Protein AF-A0AAW1N4K7-F1 (afdb_monomer)

Solvent-accessible surface area (backbone atoms only — not comparable to full-atom values): 5627 Å² total; per-residue (Å²): 139,84,80,92,77,76,72,76,69,69,78,74,70,73,77,75,83,82,78,72,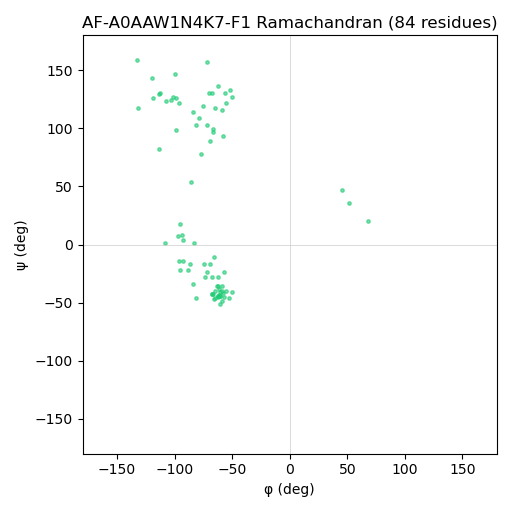77,68,72,70,69,57,80,85,47,45,54,66,79,65,39,42,68,60,54,51,50,52,40,58,75,69,64,62,81,74,50,74,46,76,44,40,71,75,45,48,80,47,46,61,60,50,39,52,50,49,22,71,76,69,74,44,76,52,45,74,48,86,65,69,59,129

Radius of gyration: 18.14 Å; Cα contacts (8 Å, |Δi|>4): 67; chains: 1; bounding box: 50×32×37 Å

pLDDT: mean 74.81, std 16.42, range [39.97, 92.94]

Organism: Popillia japonica (NCBI:txid7064)

Sequence (86 aa):
MDQFSSNPSVALEKTVDSSKTPTATNSADIDRVYELDRCIEWIKTNEYKNVCLQFPDYLLSDSSEIAFRLQKRLGQVVYIMGDSAY

Structure (mmCIF, N/CA/C/O backbone):
data_AF-A0AAW1N4K7-F1
#
_entry.id   AF-A0AAW1N4K7-F1
#
loop_
_atom_site.group_PDB
_atom_site.id
_atom_site.type_symbol
_atom_site.label_atom_id
_atom_site.label_alt_id
_atom_site.label_comp_id
_atom_site.label_asym_id
_atom_site.label_entity_id
_atom_site.label_seq_id
_atom_site.pdbx_PDB_ins_code
_atom_site.Cartn_x
_atom_site.Cartn_y
_atom_site.Cartn_z
_atom_site.occupancy
_atom_site.B_iso_or_equiv
_atom_site.auth_seq_id
_atom_site.auth_comp_id
_atom_site.auth_asym_id
_atom_site.auth_atom_id
_atom_site.pdbx_PDB_model_num
ATOM 1 N N . MET A 1 1 ? 40.634 19.701 18.797 1.00 39.97 1 MET A N 1
ATOM 2 C CA . MET A 1 1 ? 39.302 20.332 18.629 1.00 39.97 1 MET A CA 1
ATOM 3 C C . MET A 1 1 ? 39.167 20.490 17.134 1.00 39.97 1 MET A C 1
ATOM 5 O O . MET A 1 1 ? 39.603 21.486 16.573 1.00 39.97 1 MET A O 1
ATOM 9 N N . ASP A 1 2 ? 38.781 19.392 16.494 1.00 45.94 2 ASP A N 1
ATOM 10 C CA . ASP A 1 2 ? 39.090 19.143 15.093 1.00 45.94 2 ASP A CA 1
ATOM 11 C C . ASP A 1 2 ? 37.894 19.510 14.225 1.00 45.94 2 ASP A C 1
ATOM 13 O O . ASP A 1 2 ? 36.747 19.139 14.472 1.00 45.94 2 ASP A O 1
ATOM 17 N N . GLN A 1 3 ? 38.211 20.358 13.261 1.00 51.25 3 GLN A N 1
ATOM 18 C CA . GLN A 1 3 ? 37.327 21.125 12.412 1.00 51.25 3 GL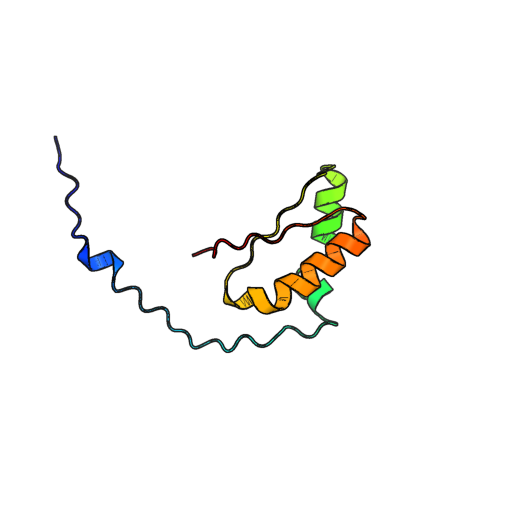N A CA 1
ATOM 19 C C . GLN A 1 3 ? 36.782 20.215 11.303 1.00 51.25 3 GLN A C 1
ATOM 21 O O . GLN A 1 3 ? 37.513 19.840 10.389 1.00 51.25 3 GLN A O 1
ATOM 26 N N . PHE A 1 4 ? 35.495 19.859 11.357 1.00 53.91 4 PHE A N 1
ATOM 27 C CA . PHE A 1 4 ? 34.798 19.259 10.215 1.00 53.91 4 PHE A CA 1
ATOM 28 C C . PHE A 1 4 ? 34.628 20.325 9.121 1.00 53.91 4 PHE A C 1
ATOM 30 O O . PHE A 1 4 ? 33.637 21.046 9.088 1.00 53.91 4 PHE A O 1
ATOM 37 N N . SER A 1 5 ? 35.616 20.441 8.235 1.00 58.53 5 SER A N 1
ATOM 38 C CA . SER A 1 5 ? 35.517 21.198 6.984 1.00 58.53 5 SER A CA 1
ATOM 39 C C . SER A 1 5 ? 35.607 20.214 5.821 1.00 58.53 5 SER A C 1
ATOM 41 O O . SER A 1 5 ? 36.678 19.966 5.274 1.00 58.53 5 SER A O 1
ATOM 43 N N . SER A 1 6 ? 34.483 19.578 5.486 1.00 54.50 6 SER A N 1
ATOM 44 C CA . SER A 1 6 ? 34.336 18.898 4.197 1.00 54.50 6 SER A CA 1
ATOM 45 C C . SER A 1 6 ? 33.633 19.847 3.236 1.00 54.50 6 SER A C 1
ATOM 47 O O . SER A 1 6 ? 32.550 20.350 3.527 1.00 54.50 6 SER A O 1
ATOM 49 N N . ASN A 1 7 ? 34.312 20.131 2.125 1.00 56.59 7 ASN A N 1
ATOM 50 C CA . ASN A 1 7 ? 33.911 21.087 1.100 1.00 56.59 7 ASN A CA 1
ATOM 51 C C . ASN A 1 7 ? 32.471 20.836 0.600 1.00 56.59 7 ASN A C 1
ATOM 53 O O . ASN A 1 7 ? 32.154 19.706 0.225 1.00 56.59 7 ASN A O 1
ATOM 57 N N . PRO A 1 8 ? 31.626 21.880 0.496 1.00 55.41 8 PRO A N 1
ATOM 58 C CA . PRO A 1 8 ? 30.244 21.764 0.017 1.00 55.41 8 PRO A CA 1
ATOM 59 C C . PRO A 1 8 ? 30.132 21.361 -1.464 1.00 55.41 8 PRO A C 1
ATOM 61 O O . PRO A 1 8 ? 29.048 21.013 -1.924 1.00 55.41 8 PRO A O 1
ATOM 64 N N . SER A 1 9 ? 31.236 21.376 -2.215 1.00 52.69 9 SER A N 1
ATOM 65 C CA . SER A 1 9 ? 31.259 21.084 -3.652 1.00 52.69 9 SER A CA 1
ATOM 66 C C . SER A 1 9 ? 30.930 19.625 -3.996 1.00 52.69 9 SER A C 1
ATOM 68 O O . SER A 1 9 ? 30.374 19.370 -5.057 1.00 52.69 9 SER A O 1
ATOM 70 N N . VAL A 1 10 ? 31.206 18.672 -3.095 1.00 53.50 10 VAL A N 1
ATOM 71 C CA . VAL A 1 10 ? 31.002 17.229 -3.355 1.00 53.50 10 VAL A CA 1
ATOM 72 C C . VAL A 1 10 ? 29.515 16.844 -3.379 1.00 53.50 10 VAL A C 1
ATOM 74 O O . VAL A 1 10 ? 29.136 15.864 -4.013 1.00 53.50 10 VAL A O 1
ATOM 77 N N . ALA A 1 11 ? 28.642 17.626 -2.735 1.00 54.88 11 ALA A N 1
ATOM 78 C CA . ALA A 1 11 ? 27.208 17.332 -2.680 1.00 54.88 11 ALA A CA 1
ATOM 79 C C . ALA A 1 11 ? 26.467 17.620 -4.002 1.00 54.88 11 ALA A C 1
ATOM 81 O O . ALA A 1 11 ? 25.350 17.143 -4.192 1.00 54.88 11 ALA A O 1
ATOM 82 N N . LEU A 1 12 ? 27.069 18.397 -4.909 1.00 54.56 12 LEU A N 1
ATOM 83 C CA . LEU A 1 12 ? 26.421 18.873 -6.138 1.00 54.56 12 LEU A CA 1
ATOM 84 C C . LEU A 1 12 ? 26.669 17.955 -7.347 1.00 54.56 12 LEU A C 1
ATOM 86 O O . LEU A 1 12 ? 25.974 18.072 -8.351 1.00 54.56 12 LEU A O 1
ATOM 90 N N . GLU A 1 13 ? 27.626 17.029 -7.257 1.00 56.19 13 GLU A N 1
ATOM 91 C CA . GLU A 1 13 ? 28.031 16.148 -8.364 1.00 56.19 13 GLU A CA 1
ATOM 92 C C . GLU A 1 13 ? 27.336 14.776 -8.347 1.00 56.19 13 GLU A C 1
ATOM 94 O O . GLU A 1 13 ? 27.776 13.846 -9.023 1.00 56.19 13 GLU A O 1
ATOM 99 N N . LYS A 1 14 ? 26.225 14.612 -7.612 1.00 52.75 14 LYS A N 1
ATOM 100 C CA . LYS A 1 14 ? 25.386 13.410 -7.753 1.00 52.75 14 LYS A CA 1
ATOM 101 C C . LYS A 1 14 ? 24.545 13.547 -9.026 1.00 52.75 14 LYS A C 1
ATOM 103 O O . LYS A 1 14 ? 23.365 13.885 -8.981 1.00 52.75 14 LYS A O 1
ATOM 108 N N . THR A 1 15 ? 25.160 13.305 -10.180 1.00 48.00 15 THR A N 1
ATOM 109 C CA . THR A 1 15 ? 24.443 13.117 -11.442 1.00 48.00 15 THR A CA 1
ATOM 110 C C . THR A 1 15 ? 23.630 11.829 -11.344 1.00 48.00 15 THR A C 1
ATOM 112 O O . THR A 1 15 ? 24.142 10.718 -11.455 1.00 48.00 15 THR A O 1
ATOM 115 N N . VAL A 1 16 ? 22.335 11.976 -11.065 1.00 55.34 16 VAL A N 1
ATOM 116 C CA . VAL A 1 16 ? 21.387 10.864 -11.120 1.00 55.34 16 VAL A CA 1
ATOM 117 C C . VAL A 1 16 ? 21.180 10.525 -12.591 1.00 55.34 16 VAL A C 1
ATOM 119 O O . VAL A 1 16 ? 20.493 11.246 -13.317 1.00 55.34 16 VAL A O 1
ATOM 122 N N . ASP A 1 17 ? 21.815 9.441 -13.031 1.00 48.28 17 ASP A N 1
ATOM 123 C CA . ASP A 1 17 ? 21.589 8.818 -14.332 1.00 48.28 17 ASP A CA 1
ATOM 124 C C . ASP A 1 17 ? 20.105 8.431 -14.441 1.00 48.28 17 ASP A C 1
ATOM 126 O O . ASP A 1 17 ? 19.646 7.401 -13.949 1.00 48.28 17 ASP A O 1
ATOM 130 N N . SER A 1 18 ? 19.315 9.337 -15.013 1.00 48.28 18 SER A N 1
ATOM 131 C CA . SER A 1 18 ? 17.863 9.213 -15.140 1.00 48.28 18 SER A CA 1
ATOM 132 C C . SER A 1 18 ? 17.523 8.429 -16.410 1.00 48.28 18 SER A C 1
ATOM 134 O O . SER A 1 18 ? 16.789 8.905 -17.270 1.00 48.28 18 SER A O 1
ATOM 136 N N . SER A 1 19 ? 18.101 7.235 -16.562 1.00 46.72 19 SER A N 1
ATOM 137 C CA . SER A 1 19 ? 17.893 6.356 -17.724 1.00 46.72 19 SER A CA 1
ATOM 138 C C . SER A 1 19 ? 16.787 5.312 -17.530 1.00 46.72 19 SER A C 1
ATOM 140 O O . SER A 1 19 ? 16.593 4.449 -18.385 1.00 46.72 19 SER A O 1
ATOM 142 N N . LYS A 1 20 ? 16.011 5.378 -16.441 1.00 50.59 20 LYS A N 1
ATOM 143 C CA . LYS A 1 20 ? 14.841 4.511 -16.250 1.00 50.59 20 LYS A CA 1
ATOM 144 C C . LYS A 1 20 ? 13.570 5.252 -16.632 1.00 50.59 20 LYS A C 1
ATOM 146 O O . LYS A 1 20 ? 13.013 5.996 -15.832 1.00 50.59 20 LYS A O 1
ATOM 151 N N . THR A 1 21 ? 13.086 5.014 -17.847 1.00 45.81 21 THR A N 1
ATOM 152 C CA . THR A 1 21 ? 11.677 5.255 -18.162 1.00 45.81 21 THR A CA 1
ATOM 153 C C . THR A 1 21 ? 10.831 4.463 -17.154 1.00 45.81 21 THR A C 1
ATOM 155 O O . THR A 1 21 ? 11.010 3.244 -17.056 1.00 45.81 21 THR A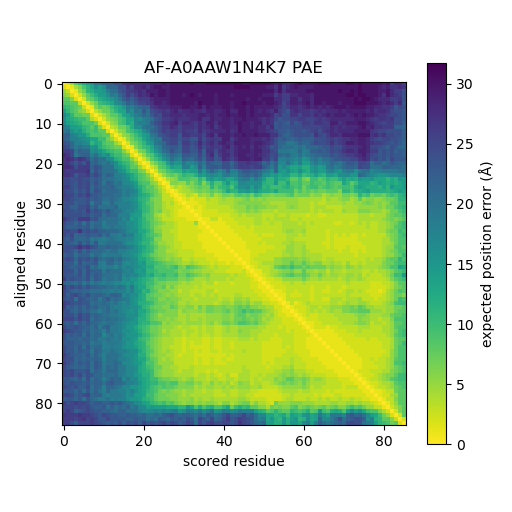 O 1
ATOM 158 N N . PRO A 1 22 ? 9.950 5.108 -16.364 1.00 52.00 22 PRO A N 1
ATOM 159 C CA . PRO A 1 22 ? 9.078 4.393 -15.443 1.00 52.00 22 PRO A CA 1
ATOM 160 C C . PRO A 1 22 ? 8.105 3.572 -16.285 1.00 52.00 22 PRO A C 1
ATOM 162 O O . PRO A 1 22 ? 7.126 4.073 -16.833 1.00 52.00 22 PRO A O 1
ATOM 165 N N . THR A 1 23 ? 8.442 2.302 -16.477 1.00 56.22 23 THR A N 1
ATOM 166 C CA . THR A 1 23 ? 7.557 1.353 -17.134 1.00 56.22 23 THR A CA 1
ATOM 167 C C . THR A 1 23 ? 6.599 0.901 -16.052 1.00 56.22 23 THR A C 1
ATOM 169 O O . THR A 1 23 ? 7.004 0.151 -15.169 1.00 56.22 23 THR A O 1
ATOM 172 N N . ALA A 1 24 ? 5.373 1.428 -16.082 1.00 61.06 24 ALA A N 1
ATOM 173 C CA . ALA A 1 24 ? 4.332 1.054 -15.134 1.00 61.06 24 ALA A CA 1
ATOM 174 C C . ALA A 1 24 ? 4.217 -0.473 -15.081 1.00 61.06 24 ALA A C 1
ATOM 176 O O . ALA A 1 24 ? 4.101 -1.135 -16.123 1.00 61.06 24 ALA A O 1
ATOM 177 N N . THR A 1 25 ? 4.293 -1.030 -13.875 1.00 67.38 25 THR A N 1
ATOM 178 C CA . THR A 1 25 ? 4.169 -2.472 -13.683 1.00 67.38 25 THR A CA 1
ATOM 179 C C . THR A 1 25 ? 2.779 -2.895 -14.147 1.00 67.38 25 THR A C 1
ATOM 181 O O . THR A 1 25 ? 1.783 -2.226 -13.862 1.00 67.38 25 THR A O 1
ATOM 184 N N . ASN A 1 26 ? 2.678 -4.002 -14.891 1.00 72.75 26 ASN A N 1
ATOM 185 C CA . ASN A 1 26 ? 1.374 -4.492 -15.327 1.00 72.75 26 ASN A CA 1
ATOM 186 C C . ASN A 1 26 ? 0.487 -4.716 -14.096 1.00 72.75 26 ASN A C 1
ATOM 188 O O . ASN A 1 26 ? 0.894 -5.378 -13.142 1.00 72.75 26 ASN A O 1
ATOM 192 N N . SER A 1 27 ? -0.733 -4.189 -14.129 1.00 67.12 27 SER A N 1
ATOM 193 C CA . SER A 1 27 ? -1.663 -4.223 -13.005 1.00 67.12 27 SER A CA 1
ATOM 194 C C . SER A 1 27 ? -1.970 -5.641 -12.509 1.00 67.12 27 SER A C 1
ATOM 196 O O . SER A 1 27 ? -2.320 -5.799 -11.343 1.00 67.12 27 SER A O 1
ATOM 198 N N . ALA A 1 28 ? -1.807 -6.681 -13.329 1.00 72.88 28 ALA A N 1
ATOM 199 C CA . ALA A 1 28 ? -1.940 -8.070 -12.889 1.00 72.88 28 ALA A CA 1
ATOM 200 C C . ALA A 1 28 ? -0.762 -8.563 -12.025 1.00 72.88 28 ALA A C 1
ATOM 202 O O . ALA A 1 28 ? -0.955 -9.438 -11.185 1.00 72.88 28 ALA A O 1
ATOM 203 N N . ASP A 1 29 ? 0.434 -8.000 -12.205 1.00 81.50 29 ASP A N 1
ATOM 204 C CA . ASP A 1 29 ? 1.646 -8.421 -11.497 1.00 81.50 29 ASP A CA 1
ATOM 205 C C . ASP A 1 29 ? 1.925 -7.560 -10.255 1.00 81.50 29 ASP A C 1
ATOM 207 O O . ASP A 1 29 ? 2.679 -7.986 -9.392 1.00 81.50 29 ASP A O 1
ATOM 211 N N . ILE A 1 30 ? 1.270 -6.399 -10.098 1.00 83.31 30 ILE A N 1
ATOM 212 C CA . ILE A 1 30 ? 1.452 -5.503 -8.938 1.00 83.31 30 ILE A CA 1
ATOM 213 C C . ILE A 1 30 ? 1.273 -6.239 -7.597 1.00 83.31 30 ILE A C 1
ATOM 215 O O . ILE A 1 30 ? 2.120 -6.102 -6.718 1.00 83.31 30 ILE A O 1
ATOM 219 N N . ASP A 1 31 ? 0.227 -7.058 -7.430 1.00 83.31 31 ASP A N 1
ATOM 220 C CA . ASP A 1 31 ? 0.019 -7.809 -6.176 1.00 83.31 31 ASP A CA 1
ATOM 221 C C . ASP A 1 31 ? 1.205 -8.728 -5.851 1.00 83.31 31 ASP A C 1
ATOM 223 O O . ASP A 1 31 ? 1.583 -8.874 -4.688 1.00 83.31 31 ASP A O 1
ATOM 227 N N . ARG A 1 32 ? 1.817 -9.313 -6.887 1.00 85.00 32 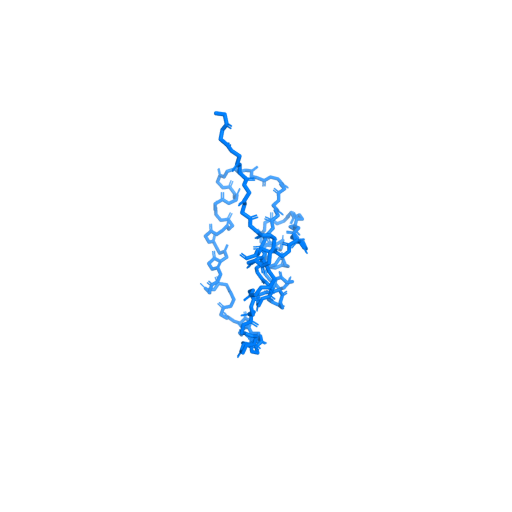ARG A N 1
ATOM 228 C CA . ARG A 1 32 ? 2.934 -10.247 -6.764 1.00 85.00 32 ARG A CA 1
ATOM 229 C C . ARG A 1 32 ? 4.272 -9.532 -6.585 1.00 85.00 32 ARG A C 1
ATOM 231 O O . ARG A 1 32 ? 5.040 -9.927 -5.717 1.00 85.00 32 ARG A O 1
ATOM 238 N N . VAL A 1 33 ? 4.549 -8.506 -7.389 1.00 86.50 33 VAL A N 1
ATOM 239 C CA . VAL A 1 33 ? 5.804 -7.731 -7.373 1.00 86.50 33 VAL A CA 1
ATOM 240 C C . VAL A 1 33 ? 5.967 -6.983 -6.058 1.00 86.50 33 VAL A C 1
ATOM 242 O O . VAL A 1 33 ? 7.064 -6.945 -5.511 1.00 86.50 33 VAL A O 1
ATOM 245 N N . TYR A 1 34 ? 4.875 -6.418 -5.541 1.00 84.75 34 TYR A N 1
ATOM 246 C CA . TYR A 1 34 ? 4.872 -5.645 -4.300 1.00 84.75 34 TYR A CA 1
ATOM 247 C C . TYR A 1 34 ? 4.432 -6.462 -3.082 1.00 84.75 34 TYR A C 1
ATOM 249 O O . TYR A 1 34 ? 4.237 -5.889 -2.014 1.00 84.75 34 TYR A O 1
ATOM 257 N N . GLU A 1 35 ? 4.261 -7.781 -3.242 1.00 89.06 35 GLU A N 1
ATOM 258 C CA . GLU A 1 35 ? 3.876 -8.716 -2.178 1.00 89.06 35 GLU A CA 1
ATOM 259 C C . GLU A 1 35 ? 2.712 -8.190 -1.307 1.00 89.06 35 GLU A C 1
ATOM 261 O O . GLU A 1 35 ? 2.763 -8.232 -0.074 1.00 89.06 35 GLU A O 1
ATOM 266 N N . LEU A 1 36 ? 1.651 -7.670 -1.938 1.00 88.69 36 LEU A N 1
ATOM 267 C CA . LEU A 1 36 ? 0.602 -6.921 -1.233 1.00 88.69 36 LEU A CA 1
ATOM 268 C C . LEU A 1 36 ? -0.075 -7.744 -0.134 1.00 88.69 36 LEU A C 1
ATOM 270 O O . LEU A 1 36 ? -0.321 -7.217 0.952 1.00 88.69 36 LEU A O 1
ATOM 274 N N . ASP A 1 37 ? -0.331 -9.032 -0.377 1.00 89.75 37 ASP A N 1
ATOM 275 C CA . ASP A 1 37 ? -0.906 -9.944 0.620 1.00 89.75 37 ASP A CA 1
ATOM 276 C C . ASP A 1 37 ? -0.051 -10.030 1.888 1.00 89.75 37 ASP A C 1
ATOM 278 O O . ASP A 1 37 ? -0.576 -9.963 3.002 1.00 89.75 37 ASP A O 1
ATOM 282 N N . ARG A 1 38 ? 1.276 -10.086 1.734 1.00 90.50 38 ARG A N 1
ATOM 283 C CA . ARG A 1 38 ? 2.214 -10.128 2.859 1.00 90.50 38 ARG A CA 1
ATOM 284 C C . ARG A 1 38 ? 2.203 -8.815 3.635 1.00 90.50 38 ARG A C 1
ATOM 286 O O . ARG A 1 38 ? 2.185 -8.832 4.865 1.00 90.50 38 ARG A O 1
ATOM 293 N N . CYS A 1 39 ? 2.170 -7.675 2.942 1.00 90.19 39 CYS A N 1
ATOM 294 C CA . CYS A 1 39 ? 2.036 -6.369 3.588 1.00 90.19 39 CYS A CA 1
ATOM 295 C C . CYS A 1 39 ? 0.722 -6.263 4.372 1.00 90.19 39 CYS A C 1
ATOM 297 O O . CYS A 1 39 ? 0.723 -5.814 5.516 1.00 90.19 39 CYS A O 1
ATOM 299 N N . ILE A 1 40 ? -0.393 -6.706 3.788 1.00 89.88 40 ILE A N 1
ATOM 300 C CA . ILE A 1 40 ? -1.710 -6.690 4.432 1.00 89.88 40 ILE A CA 1
ATOM 301 C C . ILE A 1 40 ? -1.717 -7.575 5.680 1.00 89.88 40 ILE A C 1
ATOM 303 O O . ILE A 1 40 ? -2.220 -7.149 6.720 1.00 89.88 40 ILE A O 1
ATOM 307 N N . GLU A 1 41 ? -1.165 -8.786 5.597 1.00 92.38 41 GLU A N 1
ATOM 308 C CA . GLU A 1 41 ? -1.062 -9.694 6.740 1.00 92.38 41 GLU A CA 1
ATOM 309 C C . GLU A 1 41 ? -0.216 -9.083 7.858 1.00 92.38 41 GLU A C 1
ATOM 311 O O . GLU A 1 41 ? -0.626 -9.096 9.020 1.00 92.38 41 GLU A O 1
ATOM 316 N N . TRP A 1 42 ? 0.914 -8.464 7.513 1.00 92.62 42 TRP A N 1
ATOM 317 C CA . TRP A 1 42 ? 1.769 -7.784 8.480 1.00 92.62 42 TRP A CA 1
ATOM 318 C C . TRP A 1 42 ? 1.047 -6.612 9.154 1.00 92.62 42 TRP A C 1
ATOM 320 O O . TRP A 1 42 ? 1.078 -6.485 10.378 1.00 92.62 42 TRP A O 1
ATOM 330 N N . ILE A 1 43 ? 0.323 -5.799 8.383 1.00 89.69 43 ILE A N 1
ATOM 331 C CA . ILE A 1 43 ? -0.454 -4.669 8.905 1.00 89.69 43 ILE A CA 1
ATOM 332 C C . ILE A 1 43 ? -1.556 -5.144 9.856 1.00 89.69 43 ILE A C 1
ATOM 334 O O . ILE A 1 43 ? -1.735 -4.564 10.927 1.00 89.69 43 ILE A O 1
ATOM 338 N N . LYS A 1 44 ? -2.275 -6.211 9.486 1.00 89.62 44 LYS A N 1
ATOM 339 C CA . LYS A 1 44 ? -3.344 -6.792 10.309 1.00 89.62 44 LYS A CA 1
ATOM 340 C C . LYS A 1 44 ? -2.807 -7.430 11.584 1.00 89.62 44 LYS A C 1
ATOM 342 O O . LYS A 1 44 ? -3.386 -7.222 12.641 1.00 89.62 44 LYS A O 1
ATOM 347 N N . THR A 1 45 ? -1.700 -8.162 11.490 1.00 92.94 45 THR A N 1
ATOM 348 C CA . THR A 1 45 ? -1.072 -8.844 12.633 1.00 92.94 45 THR A CA 1
ATOM 349 C C . THR A 1 45 ? -0.606 -7.853 13.695 1.00 92.94 45 THR A C 1
ATOM 351 O O . THR A 1 45 ? -0.696 -8.136 14.884 1.00 92.94 45 THR A O 1
ATOM 354 N N . ASN A 1 46 ? -0.134 -6.681 13.271 1.00 90.56 46 ASN A N 1
ATOM 355 C CA . ASN A 1 46 ? 0.319 -5.623 14.173 1.00 90.56 46 ASN A CA 1
ATOM 356 C C . ASN A 1 46 ? -0.783 -4.600 14.516 1.00 90.56 46 ASN A C 1
ATOM 358 O O . ASN A 1 46 ? -0.502 -3.608 15.185 1.00 90.56 46 ASN A O 1
ATOM 362 N N . GLU A 1 47 ? -2.017 -4.811 14.042 1.00 88.00 47 GLU A N 1
ATOM 363 C CA . GLU A 1 47 ? -3.178 -3.942 14.283 1.00 88.00 47 GLU A CA 1
ATOM 364 C C . GLU A 1 47 ? -2.928 -2.450 13.971 1.00 88.00 47 GLU A C 1
ATOM 366 O O . GLU A 1 47 ? -3.452 -1.550 14.641 1.00 88.00 47 GLU A O 1
ATOM 371 N N . TYR A 1 48 ? -2.135 -2.154 12.932 1.00 87.50 48 TYR A N 1
ATOM 372 C CA . TYR A 1 48 ? -1.885 -0.767 12.540 1.00 87.50 48 TYR A CA 1
ATOM 373 C C . TYR A 1 48 ? -3.161 -0.123 11.987 1.00 87.50 48 TYR A C 1
ATOM 375 O O . TYR A 1 48 ? -3.836 -0.662 11.105 1.00 87.50 48 TYR A O 1
ATOM 383 N N . LYS A 1 49 ? -3.474 1.064 12.516 1.00 84.44 49 LYS A N 1
ATOM 384 C CA . LYS A 1 49 ? -4.653 1.861 12.135 1.00 84.44 49 LYS A CA 1
ATOM 385 C C . LYS A 1 49 ? -4.362 2.927 11.081 1.00 84.44 49 LYS A C 1
ATOM 387 O O . LYS A 1 49 ? -5.288 3.414 10.446 1.00 84.44 49 LYS A O 1
ATOM 392 N N . ASN A 1 50 ? -3.098 3.328 10.970 1.00 87.12 50 ASN A N 1
ATOM 393 C CA . ASN A 1 50 ? -2.627 4.340 10.035 1.00 87.12 50 ASN A CA 1
ATOM 394 C C . ASN A 1 50 ? -1.396 3.783 9.326 1.00 87.12 50 ASN A C 1
ATOM 396 O O . ASN A 1 50 ? -0.386 3.510 9.977 1.00 87.12 50 ASN A O 1
ATOM 400 N N . VAL A 1 51 ? -1.482 3.622 8.008 1.00 87.69 51 VAL A N 1
ATOM 401 C CA . VAL A 1 51 ? -0.393 3.089 7.183 1.00 87.69 51 VAL A CA 1
ATOM 402 C C . VAL A 1 51 ? 0.016 4.148 6.172 1.00 87.69 51 VAL A C 1
ATOM 404 O O . VAL A 1 51 ? -0.821 4.655 5.425 1.00 87.69 51 VAL A O 1
ATOM 407 N N . CYS A 1 52 ? 1.305 4.475 6.155 1.00 89.12 52 CYS A N 1
ATOM 408 C CA . CYS A 1 52 ? 1.909 5.355 5.164 1.00 89.12 52 CYS A CA 1
ATOM 409 C C . CYS A 1 52 ? 2.888 4.543 4.314 1.00 89.12 52 CYS A C 1
ATOM 411 O O . CYS A 1 52 ? 3.727 3.825 4.856 1.00 89.12 52 CYS A O 1
ATOM 413 N N . LEU A 1 53 ? 2.760 4.642 2.996 1.00 87.81 53 LEU A N 1
ATOM 414 C CA . LEU A 1 53 ? 3.605 3.970 2.022 1.00 87.81 53 LEU A CA 1
ATOM 415 C C . LEU A 1 53 ? 4.594 4.976 1.448 1.00 87.81 53 LEU A C 1
ATOM 417 O O . LEU A 1 53 ? 4.193 6.006 0.909 1.00 87.81 53 LEU A O 1
ATOM 421 N N . GLN A 1 54 ? 5.880 4.669 1.553 1.00 85.88 54 GLN A N 1
ATOM 422 C CA . GLN A 1 54 ? 6.937 5.453 0.933 1.00 85.88 54 GLN A CA 1
ATOM 423 C C . GLN A 1 54 ? 7.392 4.742 -0.338 1.00 85.88 54 GLN A C 1
ATOM 425 O O . GLN A 1 54 ? 7.735 3.561 -0.299 1.00 85.88 54 GLN A O 1
ATOM 430 N N . PHE A 1 55 ? 7.394 5.466 -1.455 1.00 83.94 55 PHE A N 1
ATOM 431 C CA . P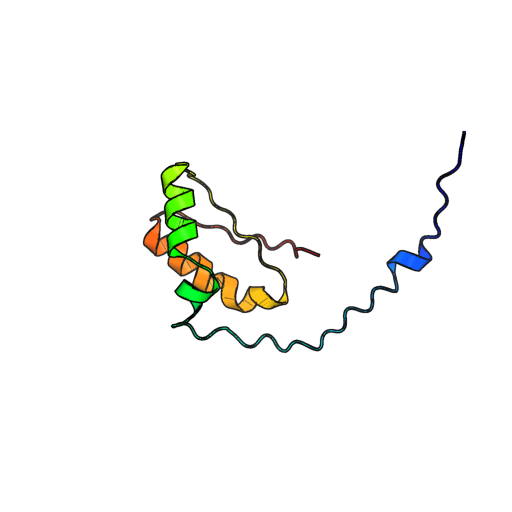HE A 1 55 ? 7.880 4.963 -2.734 1.00 83.94 55 PHE A CA 1
ATOM 432 C C . PHE A 1 55 ? 9.051 5.823 -3.211 1.00 83.94 55 PHE A C 1
ATOM 434 O O . PHE A 1 55 ? 9.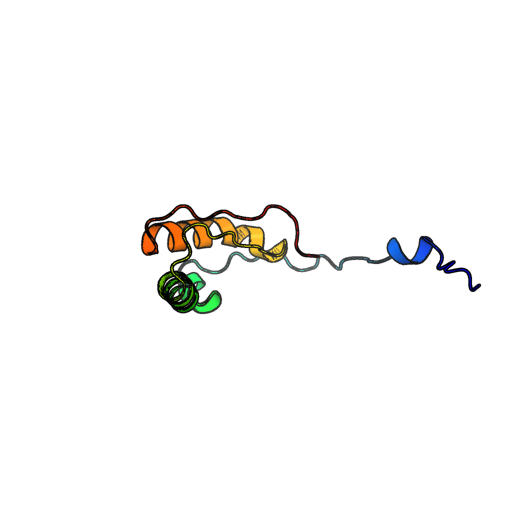028 7.038 -3.019 1.00 83.94 55 PHE A O 1
ATOM 441 N N . PRO A 1 56 ? 10.061 5.224 -3.853 1.00 80.81 56 PRO A N 1
ATOM 442 C CA . PRO A 1 56 ? 11.046 5.988 -4.605 1.00 80.81 56 PRO A CA 1
ATOM 443 C C . PRO A 1 56 ? 10.423 6.549 -5.897 1.00 80.81 56 PRO A C 1
ATOM 445 O O . PRO A 1 56 ? 9.463 5.975 -6.418 1.00 80.81 56 PRO A O 1
ATOM 448 N N . ASP A 1 57 ? 10.991 7.626 -6.453 1.00 76.88 57 ASP A N 1
ATOM 449 C CA . ASP A 1 57 ? 10.437 8.357 -7.611 1.00 76.88 57 ASP A CA 1
ATOM 450 C C . ASP A 1 57 ? 10.062 7.462 -8.797 1.00 76.88 57 ASP A C 1
ATOM 452 O O . ASP A 1 57 ? 9.004 7.615 -9.408 1.00 76.88 57 ASP A O 1
ATOM 456 N N . TYR A 1 58 ? 10.899 6.468 -9.098 1.00 77.56 58 TYR A N 1
ATOM 457 C CA . TYR A 1 58 ? 10.679 5.562 -10.224 1.00 77.56 58 TYR A CA 1
ATOM 458 C C . TYR A 1 58 ? 9.480 4.616 -10.036 1.00 77.56 58 TYR A C 1
ATOM 460 O O . TYR A 1 58 ? 9.006 4.055 -11.020 1.00 77.56 58 TYR A O 1
ATOM 468 N N . LEU A 1 59 ? 8.971 4.450 -8.807 1.00 79.94 59 LEU A N 1
ATOM 469 C CA . LEU A 1 59 ? 7.784 3.640 -8.482 1.00 79.94 59 LEU A CA 1
ATOM 470 C C . LEU A 1 59 ? 6.570 4.496 -8.108 1.00 79.94 59 LEU A C 1
ATOM 472 O O . LEU A 1 59 ? 5.504 3.956 -7.812 1.00 79.94 59 LEU A O 1
ATOM 476 N N . LEU A 1 60 ? 6.694 5.826 -8.143 1.00 80.62 60 LEU A N 1
ATOM 477 C CA . LEU A 1 60 ?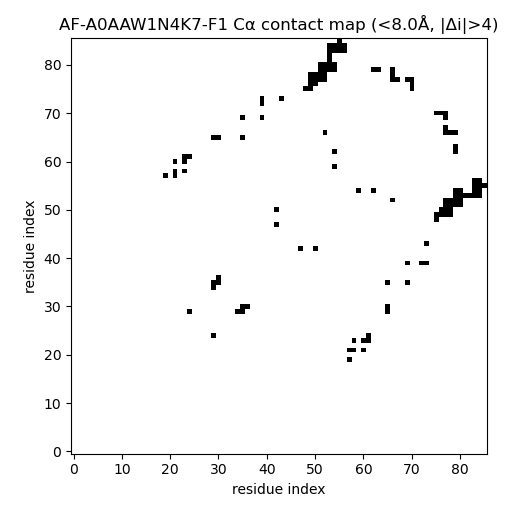 5.592 6.722 -7.801 1.00 80.62 60 LEU A CA 1
ATOM 478 C C . LEU A 1 60 ? 4.402 6.554 -8.759 1.00 80.62 60 LEU A C 1
ATOM 480 O O . LEU A 1 60 ? 3.257 6.720 -8.348 1.00 80.62 60 LEU A O 1
ATOM 484 N N . SER A 1 61 ? 4.651 6.140 -10.005 1.00 81.81 61 SER A N 1
ATOM 485 C CA . SER A 1 61 ? 3.587 5.829 -10.974 1.00 81.81 61 SER A CA 1
ATOM 486 C C . SER A 1 61 ? 2.684 4.678 -10.502 1.00 81.81 61 SER A C 1
ATOM 488 O O . SER A 1 61 ? 1.465 4.760 -10.644 1.00 81.81 61 SER A O 1
ATOM 490 N N . ASP A 1 62 ? 3.262 3.659 -9.860 1.00 84.00 62 ASP A N 1
ATOM 491 C CA . ASP A 1 62 ? 2.542 2.472 -9.377 1.00 84.00 62 ASP A CA 1
ATOM 492 C C . ASP A 1 62 ? 1.945 2.687 -7.968 1.00 84.00 62 ASP A C 1
ATOM 494 O O . ASP A 1 62 ? 1.029 1.975 -7.550 1.00 84.00 62 ASP A O 1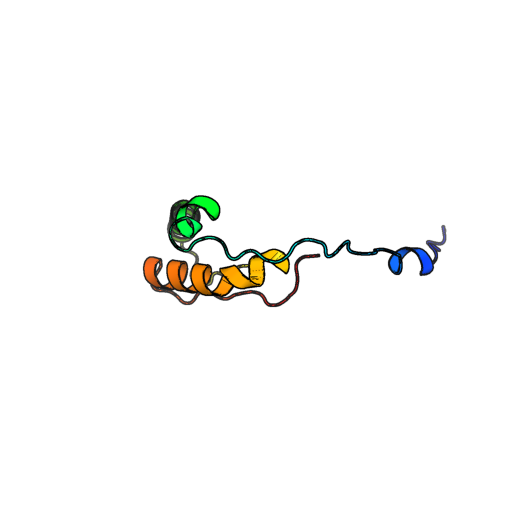
ATOM 498 N N . SER A 1 63 ? 2.416 3.710 -7.242 1.00 85.31 63 SER A N 1
ATOM 499 C CA . SER A 1 63 ? 2.018 4.001 -5.855 1.00 85.31 63 SER A CA 1
ATOM 500 C C . SER A 1 63 ? 0.509 4.168 -5.662 1.00 85.31 63 SER A C 1
ATOM 502 O O . SER A 1 63 ? -0.054 3.680 -4.680 1.00 85.31 63 SER A O 1
ATOM 504 N N . SER A 1 64 ? -0.154 4.834 -6.608 1.00 85.94 64 SER A N 1
ATOM 505 C CA . SER A 1 64 ? -1.586 5.131 -6.547 1.00 85.94 64 SER A CA 1
ATOM 506 C C . SER A 1 64 ? -2.439 3.860 -6.599 1.00 85.94 64 SER A C 1
ATOM 508 O O . SER A 1 64 ? -3.330 3.673 -5.768 1.00 85.94 64 SER A O 1
ATOM 510 N N . GLU A 1 65 ? -2.113 2.951 -7.518 1.00 88.31 65 GLU A N 1
ATOM 511 C CA . GLU A 1 65 ? -2.785 1.662 -7.678 1.00 88.31 65 GLU A CA 1
ATOM 512 C C . GLU A 1 65 ? -2.528 0.755 -6.468 1.00 88.31 65 GLU A C 1
ATOM 514 O O . GLU A 1 65 ? -3.454 0.136 -5.939 1.00 88.31 65 GLU A O 1
ATOM 519 N N . ILE A 1 66 ? -1.288 0.726 -5.969 1.00 88.62 66 ILE A N 1
ATOM 520 C CA . ILE A 1 66 ? -0.918 -0.041 -4.773 1.00 88.62 66 ILE A CA 1
ATOM 521 C C . ILE A 1 66 ? -1.712 0.440 -3.556 1.00 88.62 66 ILE A C 1
ATOM 523 O O . ILE A 1 66 ? -2.352 -0.363 -2.873 1.00 88.62 66 ILE A O 1
ATOM 527 N N . ALA A 1 67 ? -1.719 1.749 -3.297 1.00 88.94 67 ALA A N 1
ATOM 528 C CA . ALA A 1 67 ? -2.446 2.327 -2.173 1.00 88.94 67 ALA A CA 1
ATOM 529 C C . ALA A 1 67 ? -3.952 2.049 -2.269 1.00 88.94 67 ALA A C 1
ATOM 531 O O . ALA A 1 67 ? -4.571 1.683 -1.268 1.00 88.94 67 ALA A O 1
ATOM 532 N N . PHE A 1 68 ? -4.533 2.151 -3.468 1.00 89.00 68 PHE A N 1
ATOM 533 C CA . PHE A 1 68 ? -5.939 1.829 -3.704 1.00 89.00 68 PHE A CA 1
ATOM 534 C C . PHE A 1 68 ? -6.258 0.361 -3.383 1.00 89.00 68 PHE A C 1
ATOM 536 O O . PHE A 1 68 ? -7.243 0.066 -2.696 1.00 89.00 68 PHE A O 1
ATOM 543 N N . ARG A 1 69 ? -5.404 -0.575 -3.813 1.00 89.81 69 ARG A N 1
ATOM 544 C CA . ARG A 1 69 ? -5.568 -2.006 -3.514 1.00 89.81 69 ARG A CA 1
ATOM 545 C C . ARG A 1 69 ? -5.425 -2.309 -2.031 1.00 89.81 69 ARG A C 1
ATOM 547 O O . ARG A 1 69 ? -6.293 -2.994 -1.483 1.00 89.81 69 ARG A O 1
ATOM 554 N N . LEU A 1 70 ? -4.400 -1.771 -1.366 1.00 89.3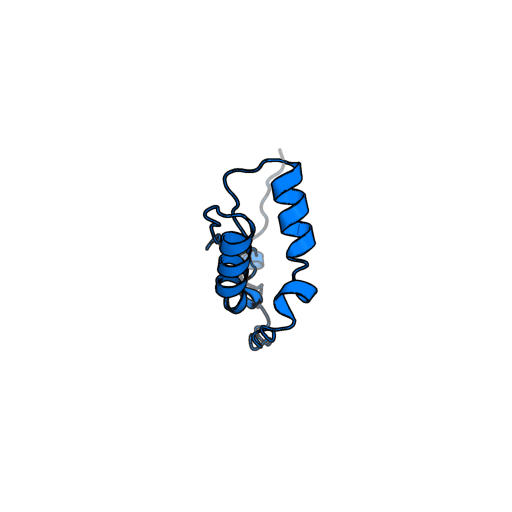1 70 LEU A N 1
ATOM 555 C CA . LEU A 1 70 ? -4.245 -1.929 0.082 1.00 89.31 70 LEU A CA 1
ATOM 556 C C . LEU A 1 70 ? -5.463 -1.377 0.823 1.00 89.31 70 LEU A C 1
ATOM 558 O O . LEU A 1 70 ? -6.027 -2.077 1.660 1.00 89.31 70 LEU A O 1
ATOM 562 N N . GLN A 1 71 ? -5.907 -0.163 0.490 1.00 90.50 71 GLN A N 1
ATOM 563 C CA . GLN A 1 71 ? -7.071 0.467 1.111 1.00 90.50 71 GLN A CA 1
ATOM 564 C C . GLN A 1 71 ? -8.324 -0.406 0.964 1.00 90.50 71 GLN A C 1
ATOM 566 O O . GLN A 1 71 ? -9.022 -0.653 1.948 1.00 90.50 71 GLN A O 1
ATOM 571 N N . LYS A 1 72 ? -8.576 -0.952 -0.232 1.00 90.50 72 LYS A N 1
ATOM 572 C CA . LYS A 1 72 ? -9.717 -1.843 -0.487 1.00 90.50 72 LYS A CA 1
ATOM 573 C C . LYS A 1 72 ? -9.653 -3.146 0.320 1.00 90.50 72 LYS A C 1
ATOM 575 O O . LYS A 1 72 ? -10.691 -3.658 0.731 1.00 90.50 72 LYS A O 1
ATOM 580 N N . ARG A 1 73 ? -8.457 -3.700 0.536 1.00 89.69 73 ARG A N 1
ATOM 581 C CA . ARG A 1 73 ? -8.247 -4.972 1.257 1.00 89.69 73 ARG A CA 1
ATOM 582 C C . ARG A 1 73 ? -8.206 -4.815 2.778 1.00 89.69 73 ARG A C 1
ATOM 584 O O . ARG A 1 73 ? -8.620 -5.724 3.500 1.00 89.69 73 ARG A O 1
ATOM 591 N N . LEU A 1 74 ? -7.676 -3.695 3.262 1.00 86.94 74 LEU A N 1
ATOM 592 C CA . LEU A 1 74 ? -7.557 -3.380 4.685 1.00 86.94 74 LEU A CA 1
ATOM 593 C C . LEU A 1 74 ? -8.802 -2.677 5.234 1.00 86.94 74 LEU A C 1
ATOM 595 O O . LEU A 1 74 ? -9.017 -2.708 6.441 1.00 86.94 74 LEU A O 1
ATOM 599 N N . GLY A 1 75 ? -9.609 -2.050 4.372 1.00 87.25 75 GLY A N 1
ATOM 600 C CA . GLY A 1 75 ? -10.785 -1.279 4.780 1.00 87.25 75 GLY A CA 1
ATOM 601 C C . GLY A 1 75 ? -10.440 0.004 5.544 1.00 87.25 75 GLY A C 1
ATOM 602 O O . GLY A 1 75 ? -11.284 0.528 6.264 1.00 87.25 75 GLY A O 1
ATOM 603 N N . GLN A 1 76 ? -9.207 0.499 5.416 1.00 87.50 76 GLN A N 1
ATOM 604 C CA . GLN A 1 76 ? -8.711 1.701 6.093 1.00 87.50 76 GLN A CA 1
ATOM 605 C C . GLN A 1 76 ? -7.990 2.615 5.104 1.00 87.50 76 GLN A C 1
ATOM 607 O O . GLN A 1 76 ? -7.526 2.164 4.056 1.00 87.50 76 GLN A O 1
ATOM 612 N N . VAL A 1 77 ? -7.868 3.898 5.444 1.00 86.94 77 VAL A N 1
ATOM 613 C CA . VAL A 1 77 ? -7.155 4.858 4.599 1.00 86.94 77 VAL A CA 1
ATOM 614 C C . VAL A 1 77 ? -5.656 4.564 4.629 1.00 86.94 77 VAL A C 1
ATOM 616 O O . VAL A 1 77 ? -5.065 4.424 5.696 1.00 86.94 77 VAL A O 1
ATOM 619 N N . VAL A 1 78 ? -5.051 4.480 3.445 1.00 89.25 78 VAL A N 1
ATOM 620 C CA . VAL A 1 78 ? -3.610 4.315 3.265 1.00 89.25 78 VAL A CA 1
ATOM 621 C C . VAL A 1 78 ? -3.081 5.590 2.637 1.00 89.25 78 VAL A C 1
ATOM 623 O O . VAL A 1 78 ? -3.647 6.089 1.665 1.00 89.25 78 VAL A O 1
ATOM 626 N N . TYR A 1 79 ? -2.019 6.126 3.222 1.00 88.69 79 TYR A N 1
ATOM 627 C CA . TYR A 1 79 ? -1.394 7.367 2.791 1.00 88.69 79 TYR A CA 1
ATOM 628 C C . TYR A 1 79 ? -0.169 7.055 1.941 1.00 88.69 79 TYR A C 1
ATOM 630 O O . TYR A 1 79 ? 0.518 6.065 2.181 1.00 88.69 79 TYR A O 1
ATOM 638 N N . ILE A 1 80 ? 0.113 7.903 0.957 1.00 86.88 80 ILE A N 1
ATOM 639 C CA . ILE A 1 80 ? 1.340 7.834 0.163 1.00 86.88 80 ILE A CA 1
ATOM 640 C C . ILE A 1 80 ? 2.211 9.008 0.592 1.00 86.88 80 ILE A C 1
ATOM 642 O O . ILE A 1 80 ? 1.762 10.155 0.564 1.00 86.88 80 ILE A O 1
ATOM 646 N N . MET A 1 81 ? 3.435 8.723 1.024 1.00 83.75 81 MET A N 1
ATOM 647 C CA . MET A 1 81 ? 4.396 9.750 1.395 1.00 83.75 81 MET A CA 1
ATOM 648 C C . MET A 1 81 ? 4.949 10.386 0.118 1.00 83.75 81 MET A C 1
ATOM 650 O O . MET A 1 81 ? 5.530 9.696 -0.714 1.00 83.75 81 MET A O 1
ATOM 654 N N . GLY A 1 82 ? 4.743 11.694 -0.036 1.00 71.00 82 GLY A N 1
ATOM 655 C CA . GLY A 1 82 ? 5.242 12.464 -1.181 1.00 71.00 82 GLY A CA 1
ATOM 656 C C . GLY A 1 82 ? 6.695 12.929 -1.048 1.00 71.00 82 GLY A C 1
ATOM 657 O O . GLY A 1 82 ? 7.173 13.637 -1.927 1.00 71.00 82 GLY A O 1
ATOM 658 N N . ASP A 1 83 ? 7.374 12.582 0.048 1.00 70.75 83 ASP A N 1
ATOM 659 C CA . ASP A 1 83 ? 8.790 12.889 0.246 1.00 70.75 83 ASP A CA 1
ATOM 660 C C . ASP A 1 83 ? 9.627 11.796 -0.435 1.00 70.75 83 ASP A C 1
ATOM 662 O O . ASP A 1 83 ? 9.552 10.617 -0.066 1.00 70.75 83 ASP A O 1
ATOM 666 N N . SER A 1 84 ? 10.355 12.180 -1.486 1.00 53.72 84 SER A N 1
ATOM 667 C CA . SER A 1 84 ? 11.175 11.280 -2.298 1.00 53.72 84 SER A CA 1
ATOM 668 C C . SER A 1 84 ? 12.223 10.591 -1.424 1.00 53.72 84 SER A C 1
ATOM 670 O O . SER A 1 84 ? 13.119 11.247 -0.890 1.00 53.72 84 SER A O 1
ATOM 672 N N . ALA A 1 85 ? 12.134 9.267 -1.288 1.00 52.78 85 ALA A N 1
ATOM 673 C CA . ALA A 1 85 ? 13.224 8.476 -0.726 1.00 52.78 85 ALA A CA 1
ATOM 674 C C . ALA A 1 85 ? 14.448 8.567 -1.663 1.00 52.78 85 ALA A C 1
ATOM 676 O O . ALA A 1 85 ? 14.357 8.165 -2.823 1.00 52.78 85 ALA A O 1
ATOM 677 N N . TYR A 1 86 ? 15.549 9.133 -1.157 1.00 45.66 86 TYR A N 1
ATOM 678 C CA . TYR A 1 86 ? 16.776 9.509 -1.885 1.00 45.66 86 TYR A CA 1
ATOM 679 C C . TYR A 1 86 ? 17.711 8.345 -2.263 1.00 45.66 86 TYR A C 1
ATOM 681 O O . TYR A 1 86 ? 17.737 7.342 -1.515 1.00 45.66 86 TYR A O 1
#

Nearest PDB structures (foldseek):
  6bxn-assembly1_A  TM=9.095E-01  e=1.072E-02  Candidatus Methanoperedens nitratireducens
  6bxm-assembly1_A  TM=8.985E-01  e=2.105E-02  Candidatus Methanoperedens nitratireducens
  6bxm-assembly1_B  TM=9.150E-01  e=5.787E-02  Candidatus Methanoperedens nitratireducens
  6q2d-assembly1_B  TM=9.042E-01  e=6.623E-02  Methanobrevibacter smithii
  2wjx-assembly2_C-2  TM=6.448E-01  e=1.685E+00  Homo sapiens

Foldseek 3Di:
DDDPDDDPVVVVPPPDPPPDDLPADPLVCCCVVVVLVVVLCVCVVVVPQEAEDEDAPSCPVVQVVSQVVSCVSNVHHYHYDPPHDD

Mean predicted aligned error: 12.67 Å

InterPro domains:
  IPR016435 Diphthamide synthesis DPH1/DPH2 [PTHR10762] (16-86)
  IPR016435 Diphthamide synthesis DPH1/DPH2 [TIGR00322] (33-86)
  IPR042263 Diphthamide synthesis DPH1/DPH2, domain 1 [G3DSA:3.40.50.11840] (36-86)

Secondary structure (DSSP, 8-state):
-------GGGGG-----------PPPTTTHHHHTTHHHHHHHHHHTT-S-EEEE--GGGHHHHHHHHHHHHHHHTS-EEEE-S---